Protein AF-A0A2I0NF41-F1 (afdb_monomer)

Mean predicted aligned error: 11.71 Å

pLDDT: mean 72.61, std 13.98, range [44.0, 91.94]

Solvent-accessible surface area (backbone atoms only — not comparable to full-atom values): 3033 Å² total; per-residue (Å²): 133,84,75,79,85,65,61,61,68,56,54,52,49,52,54,50,50,53,52,51,50,54,51,47,51,53,49,51,51,29,65,74,66,75,35,96,71,89,51,71,80,83,49,76,82,76,123

Sequence (47 aa):
MARINTNVSSVIAQANLARSNQSLQGQLQRLSTGLRINRGADDPAGL

Radius of gyration: 17.67 Å; Cα contacts (8 Å, |Δi|>4): 8; chains: 1; bounding box: 36×23×48 Å

Structure (mmCIF, N/CA/C/O backbone):
data_AF-A0A2I0NF41-F1
#
_entry.id   AF-A0A2I0NF41-F1
#
loop_
_atom_site.group_PDB
_atom_site.id
_atom_site.type_symbol
_atom_site.label_atom_id
_atom_site.label_alt_id
_atom_site.label_comp_id
_atom_site.label_asym_id
_atom_site.label_entity_id
_atom_site.label_seq_id
_atom_site.pdbx_PDB_ins_code
_atom_site.Cartn_x
_atom_site.Cartn_y
_atom_site.Cartn_z
_atom_site.occupancy
_atom_site.B_iso_or_equiv
_atom_site.auth_seq_id
_atom_site.auth_comp_id
_atom_site.auth_asym_id
_atom_site.auth_atom_id
_atom_site.pdbx_PDB_model_num
ATOM 1 N N . MET A 1 1 ? 17.737 -7.552 -32.314 1.00 44.00 1 MET A N 1
ATOM 2 C CA . MET A 1 1 ? 17.762 -6.362 -31.432 1.00 44.00 1 MET A CA 1
ATOM 3 C C . MET A 1 1 ? 16.507 -6.367 -30.572 1.00 44.00 1 MET A C 1
ATOM 5 O O . MET A 1 1 ? 15.470 -5.888 -31.013 1.00 44.00 1 MET A O 1
ATOM 9 N N . ALA A 1 2 ? 16.560 -6.965 -29.382 1.00 56.97 2 A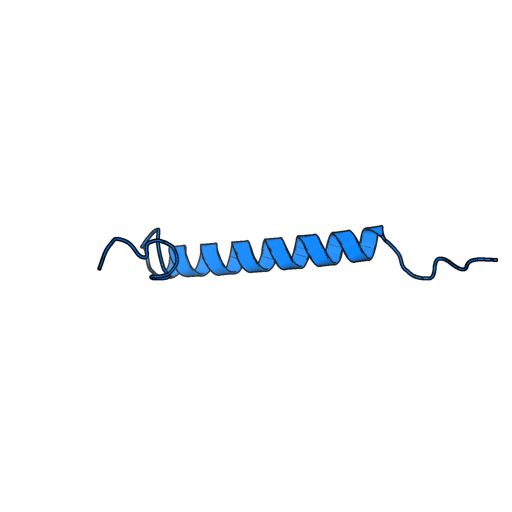LA A N 1
ATOM 10 C CA . ALA A 1 2 ? 15.445 -6.882 -28.446 1.00 56.97 2 ALA A CA 1
ATOM 11 C C . ALA A 1 2 ? 15.476 -5.486 -27.818 1.00 56.97 2 ALA A C 1
ATOM 13 O O . ALA A 1 2 ? 16.299 -5.207 -26.949 1.00 56.97 2 ALA A O 1
ATOM 14 N N . ARG A 1 3 ? 14.634 -4.573 -28.310 1.00 56.66 3 ARG A N 1
ATOM 15 C CA . ARG A 1 3 ? 14.391 -3.322 -27.598 1.00 56.66 3 ARG A CA 1
ATOM 16 C C . ARG A 1 3 ? 13.688 -3.700 -26.300 1.00 56.66 3 ARG A C 1
ATOM 18 O O . ARG A 1 3 ? 12.510 -4.051 -26.324 1.00 56.66 3 ARG A O 1
ATOM 25 N N . ILE A 1 4 ? 14.404 -3.679 -25.181 1.00 60.09 4 ILE A N 1
ATOM 26 C CA . ILE A 1 4 ? 13.778 -3.777 -23.862 1.00 60.09 4 ILE A CA 1
ATOM 27 C C . ILE A 1 4 ? 13.087 -2.427 -23.628 1.00 60.09 4 ILE A C 1
ATOM 29 O O . ILE A 1 4 ? 13.621 -1.528 -22.993 1.00 60.09 4 ILE A O 1
ATOM 33 N N . ASN A 1 5 ? 11.911 -2.261 -24.240 1.00 62.00 5 ASN A N 1
ATOM 34 C CA . ASN A 1 5 ? 11.055 -1.075 -24.127 1.00 62.00 5 ASN A CA 1
ATOM 35 C C . ASN A 1 5 ? 10.268 -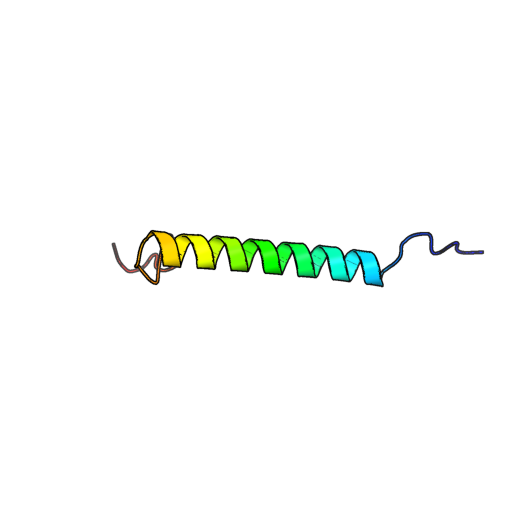1.054 -22.803 1.00 62.00 5 ASN A C 1
ATOM 37 O O . ASN A 1 5 ? 9.452 -0.165 -22.578 1.00 62.00 5 ASN A O 1
ATOM 41 N N . THR A 1 6 ? 10.480 -2.039 -21.929 1.00 67.44 6 THR A N 1
ATOM 42 C CA . THR A 1 6 ? 9.819 -2.148 -20.630 1.00 67.44 6 THR A CA 1
ATOM 43 C C . THR A 1 6 ? 10.877 -2.018 -19.547 1.00 67.44 6 THR A C 1
ATOM 45 O O . THR A 1 6 ? 11.684 -2.921 -19.341 1.00 67.44 6 THR A O 1
ATOM 48 N N . ASN A 1 7 ? 10.893 -0.878 -18.859 1.00 76.94 7 ASN A N 1
ATOM 49 C CA . ASN A 1 7 ? 11.761 -0.674 -17.708 1.00 76.94 7 ASN A CA 1
ATOM 50 C C . ASN A 1 7 ? 11.278 -1.576 -16.558 1.00 76.94 7 ASN A C 1
ATOM 52 O O . ASN A 1 7 ? 10.327 -1.246 -15.850 1.00 76.94 7 ASN A O 1
ATOM 56 N N . VAL A 1 8 ? 11.918 -2.737 -16.400 1.00 80.00 8 VAL A N 1
ATOM 57 C CA . VAL A 1 8 ? 11.572 -3.739 -15.379 1.00 80.00 8 VAL A CA 1
ATOM 58 C C . VAL A 1 8 ? 11.633 -3.133 -13.972 1.00 80.00 8 VAL A C 1
ATOM 60 O O . VAL A 1 8 ? 10.752 -3.397 -13.156 1.00 80.00 8 VAL A O 1
ATOM 63 N N . SER A 1 9 ? 12.590 -2.237 -13.707 1.00 81.06 9 SER A N 1
ATOM 64 C CA . SER A 1 9 ? 12.681 -1.512 -12.435 1.00 81.06 9 SER A CA 1
ATOM 65 C C . SER A 1 9 ? 11.470 -0.604 -12.201 1.00 81.06 9 SER A C 1
ATOM 67 O O . SER A 1 9 ? 10.968 -0.547 -11.081 1.00 81.06 9 SER A O 1
ATOM 69 N N . SER A 1 10 ? 10.945 0.055 -13.242 1.00 83.81 10 SER A N 1
ATOM 70 C CA . SER A 1 10 ? 9.707 0.845 -13.145 1.00 83.81 10 SER A CA 1
ATOM 71 C C . SER A 1 10 ? 8.480 -0.024 -12.872 1.00 83.81 10 SER A C 1
ATOM 73 O O . SER A 1 10 ? 7.645 0.361 -12.060 1.00 83.81 10 SER A O 1
ATOM 75 N N . VAL A 1 11 ? 8.375 -1.205 -13.488 1.00 86.94 11 VAL A N 1
ATOM 76 C CA . VAL A 1 11 ? 7.267 -2.147 -13.233 1.00 86.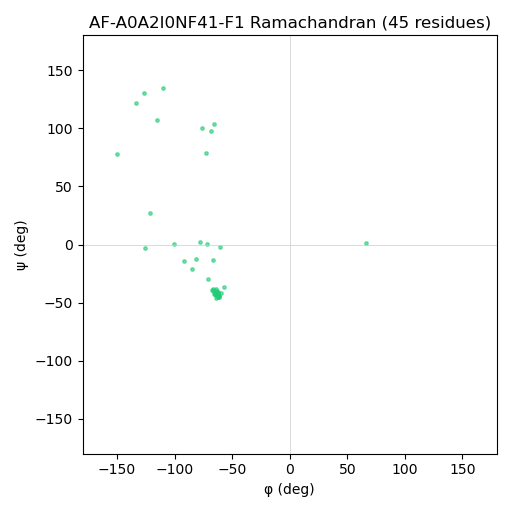94 11 VAL A CA 1
ATOM 77 C C . VAL A 1 11 ? 7.316 -2.671 -11.794 1.00 86.94 11 VAL A C 1
ATOM 79 O O . VAL A 1 11 ? 6.296 -2.704 -11.107 1.00 86.94 11 VAL A O 1
ATOM 82 N N . ILE A 1 12 ? 8.507 -3.012 -11.298 1.00 87.94 12 ILE A N 1
ATOM 83 C CA . ILE A 1 12 ? 8.709 -3.430 -9.904 1.00 87.94 12 ILE A CA 1
ATOM 84 C C . ILE A 1 12 ? 8.378 -2.282 -8.942 1.00 87.94 12 ILE A C 1
ATOM 86 O O . ILE A 1 12 ? 7.701 -2.498 -7.936 1.00 87.94 12 ILE A O 1
ATOM 90 N N . ALA A 1 13 ? 8.802 -1.054 -9.253 1.00 86.12 13 ALA A N 1
ATOM 91 C CA . ALA A 1 13 ? 8.481 0.126 -8.456 1.00 86.12 13 ALA A CA 1
ATOM 92 C C . ALA A 1 13 ? 6.969 0.394 -8.412 1.00 86.12 13 ALA A C 1
ATOM 94 O O . ALA A 1 13 ? 6.436 0.645 -7.335 1.00 86.12 13 ALA A O 1
ATOM 95 N N . GLN A 1 14 ? 6.263 0.271 -9.541 1.00 88.94 14 GLN A N 1
ATOM 96 C CA . GLN A 1 14 ? 4.803 0.398 -9.603 1.00 88.94 14 GLN A CA 1
ATOM 97 C C . GLN A 1 14 ? 4.096 -0.698 -8.792 1.00 88.94 14 GLN A C 1
ATOM 99 O O . GLN A 1 14 ? 3.166 -0.399 -8.045 1.00 88.94 14 GLN A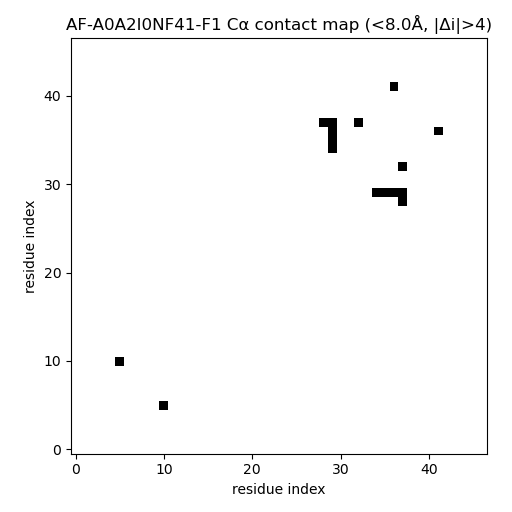 O 1
ATOM 104 N N . ALA A 1 15 ? 4.563 -1.948 -8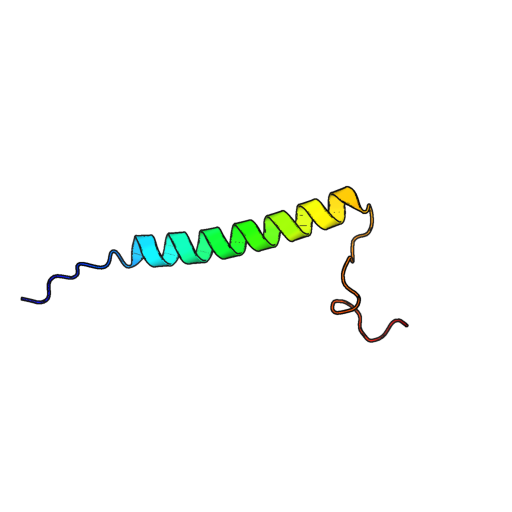.864 1.00 89.69 15 ALA A N 1
ATOM 105 C CA . ALA A 1 15 ? 4.011 -3.049 -8.075 1.00 89.69 15 ALA A CA 1
ATOM 106 C C . ALA A 1 15 ? 4.225 -2.847 -6.565 1.00 89.69 15 ALA A C 1
ATOM 108 O O . ALA A 1 15 ? 3.309 -3.055 -5.767 1.00 89.69 15 ALA A O 1
ATOM 109 N N . ASN A 1 16 ? 5.415 -2.399 -6.160 1.00 90.50 16 ASN A N 1
ATOM 110 C CA . ASN A 1 16 ? 5.701 -2.073 -4.763 1.00 90.50 16 ASN A CA 1
ATOM 111 C C . ASN A 1 16 ? 4.901 -0.853 -4.291 1.00 90.50 16 ASN A C 1
ATOM 113 O O . ASN A 1 16 ? 4.365 -0.875 -3.188 1.00 90.50 16 ASN A O 1
ATOM 117 N N . LEU A 1 17 ? 4.741 0.171 -5.133 1.00 90.62 17 LEU A N 1
ATOM 118 C CA . LEU A 1 17 ? 3.905 1.333 -4.838 1.00 90.62 17 LEU A CA 1
ATOM 119 C C . LEU A 1 17 ? 2.434 0.939 -4.648 1.00 90.62 17 LEU A C 1
ATOM 121 O O . LEU A 1 17 ? 1.789 1.433 -3.724 1.00 90.62 17 LEU A O 1
ATOM 125 N N . ALA A 1 18 ? 1.906 0.034 -5.474 1.00 91.94 18 ALA A N 1
ATOM 126 C CA . ALA A 1 18 ? 0.548 -0.483 -5.322 1.00 91.94 18 ALA A CA 1
ATOM 127 C C . ALA A 1 18 ? 0.369 -1.221 -3.982 1.00 91.94 18 ALA A C 1
ATOM 129 O O . ALA A 1 18 ? -0.593 -0.958 -3.257 1.00 91.94 18 ALA A O 1
ATOM 130 N N . ARG A 1 19 ? 1.336 -2.068 -3.597 1.00 90.44 19 ARG A N 1
ATOM 131 C CA . ARG A 1 19 ? 1.338 -2.749 -2.286 1.00 90.44 19 ARG A CA 1
ATOM 132 C C . ARG A 1 19 ? 1.416 -1.764 -1.120 1.00 90.44 19 ARG A C 1
ATOM 134 O O . ARG A 1 19 ? 0.655 -1.891 -0.162 1.00 90.44 19 ARG A O 1
ATOM 141 N N . SER A 1 20 ? 2.294 -0.765 -1.204 1.00 88.81 20 SER A N 1
ATOM 142 C CA . SER A 1 20 ? 2.423 0.272 -0.174 1.00 88.81 20 SER A CA 1
ATOM 143 C C . SER A 1 20 ? 1.145 1.098 -0.035 1.00 88.81 20 SER A C 1
ATOM 145 O O . SER A 1 20 ? 0.723 1.361 1.086 1.00 88.81 20 SER A O 1
ATOM 147 N N . ASN A 1 21 ? 0.474 1.435 -1.142 1.00 89.44 21 ASN A N 1
ATOM 148 C CA . ASN A 1 21 ? -0.820 2.124 -1.116 1.00 89.44 21 ASN A CA 1
ATOM 149 C C . ASN A 1 21 ? -1.924 1.281 -0.468 1.00 89.44 21 ASN A C 1
ATOM 151 O O . ASN A 1 21 ? -2.718 1.811 0.306 1.00 89.44 21 ASN A O 1
ATOM 155 N N . GLN A 1 22 ? -1.973 -0.024 -0.744 1.00 88.12 22 GLN A N 1
ATOM 156 C CA . GLN A 1 22 ? -2.937 -0.923 -0.106 1.00 88.12 22 GLN A CA 1
ATOM 157 C C . GLN A 1 22 ? -2.684 -1.041 1.406 1.00 88.12 22 GLN A C 1
ATOM 159 O O . GLN A 1 22 ? -3.625 -0.987 2.200 1.00 88.12 22 GLN A O 1
ATOM 164 N N . SER A 1 23 ? -1.415 -1.161 1.809 1.00 83.88 23 SER A N 1
ATOM 165 C CA . SER A 1 23 ? -1.022 -1.180 3.223 1.00 83.88 23 SER A CA 1
ATOM 166 C C . SER A 1 23 ? -1.385 0.132 3.923 1.00 83.88 23 SER A C 1
ATOM 168 O O . SER A 1 23 ? -1.9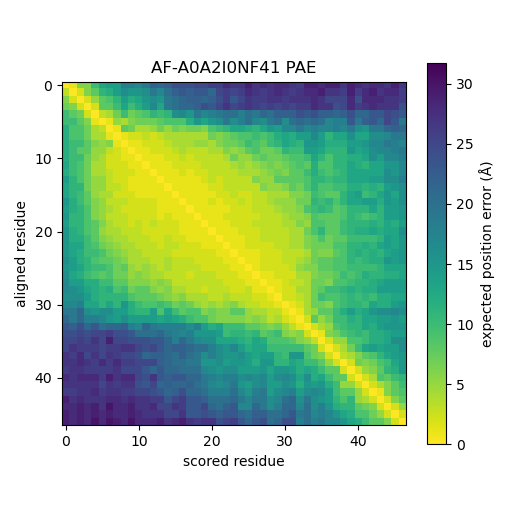93 0.107 4.995 1.00 83.88 23 SER A O 1
ATOM 170 N N . LEU A 1 24 ? -1.100 1.270 3.281 1.00 86.06 24 LEU A N 1
ATOM 171 C CA . LEU A 1 24 ? -1.439 2.600 3.779 1.00 86.06 24 LEU A CA 1
ATOM 172 C C . LEU A 1 24 ? -2.952 2.778 3.928 1.00 86.06 24 LEU A C 1
ATOM 174 O O . LEU A 1 24 ? -3.404 3.240 4.969 1.00 86.06 24 LEU A O 1
ATOM 178 N N . GLN A 1 25 ? -3.754 2.358 2.947 1.00 84.50 25 GLN A N 1
ATOM 179 C CA . GLN A 1 25 ? -5.216 2.389 3.063 1.00 84.50 25 GLN A CA 1
ATOM 180 C C . GLN A 1 25 ? -5.714 1.538 4.236 1.00 84.50 25 GLN A C 1
ATOM 182 O O . GLN A 1 25 ? -6.574 1.985 4.990 1.00 84.50 25 GLN A O 1
ATOM 187 N N . GLY A 1 26 ? -5.140 0.350 4.452 1.00 80.69 26 GLY A N 1
ATOM 188 C CA . GLY A 1 26 ? -5.463 -0.476 5.618 1.00 80.69 26 GLY A CA 1
ATOM 189 C C . GLY A 1 26 ? -5.059 0.176 6.947 1.00 80.69 26 GLY A C 1
ATOM 190 O O . GLY A 1 26 ? -5.809 0.107 7.920 1.00 80.69 26 GLY A O 1
ATOM 191 N N . GLN A 1 27 ? -3.898 0.836 6.998 1.00 80.88 27 GLN A N 1
ATOM 192 C CA . GLN A 1 27 ? -3.445 1.611 8.161 1.00 80.88 27 GLN A CA 1
ATOM 193 C C . GLN A 1 27 ? -4.370 2.798 8.447 1.00 80.88 27 GLN A C 1
ATOM 195 O O . GLN A 1 27 ? -4.770 2.978 9.594 1.00 80.88 27 GLN A O 1
ATOM 200 N N . LEU A 1 28 ? -4.752 3.557 7.418 1.00 81.00 28 LEU A N 1
ATOM 201 C CA . LEU A 1 28 ? -5.693 4.673 7.533 1.00 81.00 28 LEU A CA 1
ATOM 202 C C . LEU A 1 28 ? -7.066 4.198 8.001 1.00 81.00 28 LEU A C 1
ATOM 204 O O . LEU A 1 28 ? -7.661 4.822 8.875 1.00 81.00 28 LEU A O 1
ATOM 208 N N . GLN A 1 29 ? -7.539 3.060 7.491 1.00 76.25 29 GLN A N 1
ATOM 209 C CA . GLN A 1 29 ? -8.787 2.467 7.954 1.00 76.25 29 GLN A CA 1
ATOM 210 C C . GLN A 1 29 ? -8.700 2.115 9.447 1.00 76.25 29 GLN A C 1
ATOM 212 O O . GLN A 1 29 ? -9.625 2.425 10.187 1.00 76.25 29 GLN A O 1
ATOM 217 N N . ARG A 1 30 ? -7.597 1.507 9.917 1.00 70.75 30 ARG A N 1
ATOM 218 C CA . ARG A 1 30 ? -7.395 1.153 11.344 1.00 70.75 30 ARG A CA 1
ATOM 219 C C . ARG A 1 30 ? -7.265 2.369 12.250 1.00 70.75 30 ARG A C 1
ATOM 221 O O . ARG A 1 30 ? -7.791 2.366 13.356 1.00 70.75 30 ARG A O 1
ATOM 228 N N . LEU A 1 31 ? -6.586 3.410 11.777 1.00 75.56 31 LEU A N 1
ATOM 229 C CA . LEU A 1 31 ? -6.488 4.673 12.499 1.00 75.56 31 LEU A CA 1
ATOM 230 C C . LEU A 1 31 ? -7.865 5.334 12.633 1.00 75.56 31 LEU A C 1
ATOM 232 O O . LEU A 1 31 ? -8.212 5.808 13.708 1.00 75.56 31 LEU A O 1
ATOM 236 N N . SER A 1 32 ? -8.656 5.327 11.557 1.00 72.31 32 SER A N 1
ATOM 237 C CA . SER A 1 32 ? -9.980 5.951 11.533 1.00 72.31 32 SER A CA 1
ATOM 238 C C . SER A 1 32 ? -11.022 5.198 12.359 1.00 72.31 32 SER A C 1
ATOM 240 O O . SER A 1 32 ?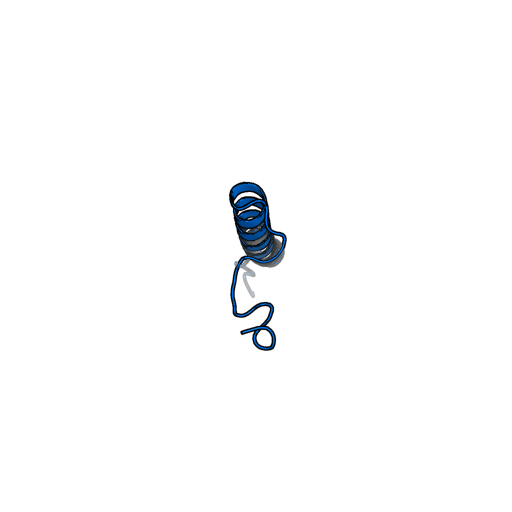 -11.956 5.828 12.846 1.00 72.31 32 SER A O 1
ATOM 242 N N . THR A 1 33 ? -10.909 3.875 12.495 1.00 70.44 33 THR A N 1
ATOM 243 C CA . THR A 1 33 ? -11.851 3.066 13.287 1.00 70.44 33 THR A CA 1
ATOM 244 C C . THR A 1 33 ? -11.407 2.879 14.735 1.00 70.44 33 THR A C 1
ATOM 246 O O . THR A 1 33 ? -12.200 2.424 15.553 1.00 70.44 33 THR A O 1
ATOM 249 N N . GLY A 1 34 ? -10.144 3.184 15.063 1.00 69.38 34 GLY A N 1
ATOM 250 C CA . GLY A 1 34 ? -9.566 2.957 16.392 1.00 69.38 34 GLY A CA 1
ATOM 251 C C . GLY A 1 34 ? -9.424 1.477 16.775 1.00 69.38 34 GLY A C 1
ATOM 252 O O . GLY A 1 34 ? -8.955 1.167 17.869 1.00 69.38 34 GLY A O 1
ATOM 253 N N . LEU A 1 35 ? -9.797 0.557 15.878 1.00 64.62 35 LEU A N 1
ATOM 254 C CA . LEU A 1 35 ? -9.752 -0.888 16.062 1.00 64.62 35 LEU A CA 1
ATOM 255 C C . LEU A 1 35 ? -8.656 -1.474 15.167 1.00 64.62 35 LEU A C 1
ATOM 257 O O . LEU A 1 35 ? -8.530 -1.153 13.985 1.00 64.62 35 LEU A O 1
ATOM 261 N N . ARG A 1 36 ? -7.839 -2.371 15.731 1.00 60.16 36 ARG A N 1
ATOM 262 C CA . ARG A 1 36 ? -6.712 -2.999 15.019 1.00 60.16 36 ARG A CA 1
ATOM 263 C C . ARG A 1 36 ? -7.167 -3.925 13.873 1.00 60.16 36 ARG A C 1
ATOM 265 O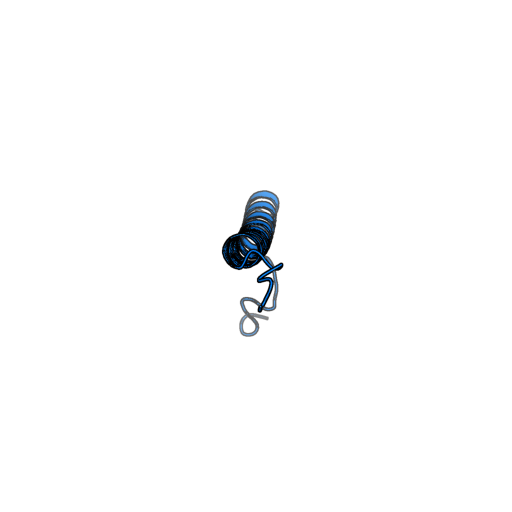 O . ARG A 1 36 ? -6.334 -4.304 13.056 1.00 60.16 36 ARG A O 1
ATOM 272 N N . ILE A 1 37 ? -8.452 -4.281 13.813 1.00 56.72 37 ILE A N 1
ATOM 273 C CA . ILE A 1 37 ? -9.045 -5.277 12.909 1.00 56.72 37 ILE A CA 1
ATOM 274 C C . ILE A 1 37 ? -10.316 -4.660 12.306 1.00 56.72 37 ILE A C 1
ATOM 276 O O . ILE A 1 37 ? -11.195 -4.245 13.051 1.00 56.72 37 ILE A O 1
ATOM 280 N N . ASN A 1 38 ? -10.398 -4.555 10.974 1.00 56.66 38 ASN A N 1
ATOM 281 C CA . ASN A 1 38 ? -11.467 -3.812 10.276 1.00 56.66 38 ASN A CA 1
ATOM 282 C C . ASN A 1 38 ? -12.235 -4.614 9.225 1.00 56.66 38 ASN A C 1
ATOM 284 O O . ASN A 1 38 ? -13.158 -4.091 8.600 1.00 56.66 38 ASN A O 1
ATOM 288 N N . ARG A 1 39 ? -11.853 -5.865 8.985 1.00 58.72 39 ARG A N 1
ATOM 289 C CA . ARG A 1 39 ? -12.580 -6.766 8.095 1.00 58.72 39 ARG A CA 1
ATOM 290 C C . ARG A 1 39 ? -12.864 -8.041 8.869 1.00 58.72 39 ARG A C 1
ATOM 292 O O . ARG A 1 39 ? -11.932 -8.640 9.384 1.00 58.72 39 ARG A O 1
ATOM 299 N N . GLY A 1 40 ? -14.116 -8.504 8.862 1.00 55.94 40 GLY A N 1
ATOM 300 C CA . GLY A 1 40 ? -14.481 -9.848 9.344 1.00 55.94 40 GLY A CA 1
ATOM 301 C C . GLY A 1 40 ? -13.802 -10.994 8.571 1.00 55.94 40 GLY A C 1
ATOM 302 O O . GLY A 1 40 ? -13.981 -12.153 8.906 1.00 55.94 40 GLY A O 1
ATOM 303 N N . ALA A 1 41 ? -13.008 -10.677 7.542 1.00 59.31 41 ALA A N 1
ATOM 304 C CA . ALA A 1 41 ? -12.125 -11.613 6.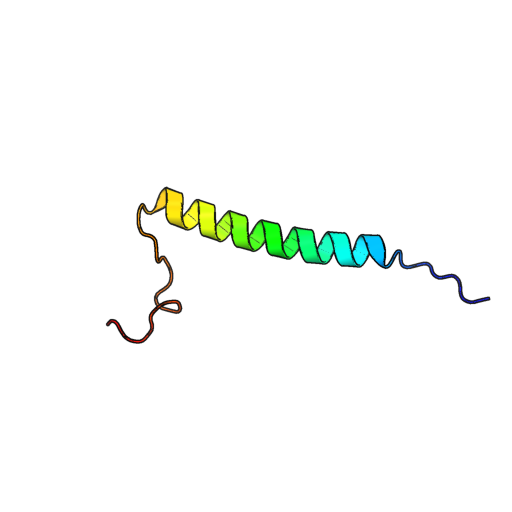853 1.00 59.31 41 ALA A CA 1
ATOM 305 C C . ALA A 1 41 ? -10.754 -11.790 7.540 1.00 59.31 41 ALA A C 1
ATOM 307 O O . ALA A 1 41 ? -10.099 -12.796 7.290 1.00 59.31 41 ALA A O 1
ATOM 308 N N . ASP A 1 42 ? -10.319 -10.842 8.381 1.00 57.41 42 ASP A N 1
ATOM 309 C CA . ASP A 1 42 ? -9.064 -10.954 9.144 1.00 57.41 42 ASP A CA 1
ATOM 310 C C . ASP A 1 42 ? -9.242 -11.807 10.420 1.00 57.41 42 ASP A C 1
ATOM 312 O O . ASP A 1 42 ? -8.252 -12.210 11.026 1.00 57.41 42 ASP A O 1
ATOM 316 N N . ASP A 1 43 ? -10.491 -12.110 10.801 1.00 54.31 43 ASP A N 1
ATOM 317 C CA . ASP A 1 43 ? -10.852 -13.052 11.867 1.00 54.31 43 ASP A CA 1
ATOM 318 C C . ASP A 1 43 ? -12.223 -13.719 11.581 1.00 54.31 43 ASP A C 1
ATOM 320 O O . ASP A 1 43 ? -13.246 -13.318 12.138 1.00 54.31 43 ASP A O 1
ATOM 324 N N . PRO A 1 44 ? -12.296 -14.719 10.678 1.00 54.16 44 PRO A N 1
ATOM 325 C CA . PRO A 1 44 ? -13.536 -15.452 10.406 1.00 54.16 44 PRO A CA 1
ATOM 326 C C . PRO A 1 44 ? -13.942 -16.406 11.547 1.00 54.16 44 PRO A C 1
ATOM 328 O O . PRO A 1 44 ? -14.942 -17.108 11.412 1.00 54.16 44 PRO A O 1
ATOM 331 N N . ALA A 1 45 ? -13.173 -16.471 12.642 1.00 59.56 45 ALA A N 1
ATOM 332 C CA . ALA A 1 45 ? -13.393 -17.384 13.765 1.00 59.56 45 ALA A CA 1
ATOM 333 C C . ALA A 1 45 ? -14.076 -16.722 14.981 1.00 59.56 45 ALA A C 1
ATOM 335 O O . ALA A 1 45 ? -14.285 -17.395 15.989 1.00 59.56 45 ALA A O 1
ATOM 336 N N . GLY A 1 46 ? -14.404 -15.426 14.898 1.00 56.78 46 GLY A N 1
ATOM 337 C CA . GLY A 1 46 ? -14.870 -14.616 16.031 1.00 56.78 46 GLY A CA 1
ATOM 338 C C . GLY A 1 46 ? -16.247 -13.960 15.876 1.00 56.78 46 GLY A C 1
ATOM 339 O O . GLY A 1 46 ? -16.463 -12.907 16.477 1.00 56.78 46 GLY A O 1
ATOM 340 N N . LEU A 1 47 ? -17.149 -14.538 15.071 1.00 48.03 47 LEU A N 1
ATOM 341 C CA . LEU A 1 47 ? -18.601 -14.309 15.181 1.00 48.03 47 LEU A CA 1
ATOM 342 C C . LEU A 1 47 ? -19.253 -15.472 15.929 1.00 48.03 47 LEU A C 1
ATOM 344 O O . LEU A 1 47 ? -18.958 -16.630 15.558 1.00 48.03 47 LEU A O 1
#

Secondary structure (DSSP, 8-state):
-----S-HHHHHHHHHHHHHHHHHHHHHHHHHHS-S---TTS-TT--

Foldseek 3Di:
DPPCPDPVVVVVVVVVVVVVVVVVVLVVQCVVVVHNDDDCVVPVPPD